Protein AF-A0A0A7GFK7-F1 (afdb_monomer_lite)

pLDDT: mean 79.35, std 16.15, range [42.84, 95.38]

Structure (mmCIF, N/CA/C/O backbone):
data_AF-A0A0A7GFK7-F1
#
_entry.id   AF-A0A0A7GFK7-F1
#
loop_
_atom_site.group_PDB
_atom_site.id
_atom_site.type_symbol
_atom_site.label_atom_id
_atom_site.label_alt_id
_atom_site.label_comp_id
_atom_site.label_asym_id
_atom_site.label_entity_id
_atom_site.label_seq_id
_atom_site.pdbx_PDB_ins_code
_atom_site.Cartn_x
_atom_site.Cartn_y
_atom_site.Cartn_z
_atom_site.occupancy
_atom_site.B_iso_or_equiv
_atom_site.auth_seq_id
_atom_site.auth_comp_id
_atom_site.auth_asym_id
_atom_site.auth_atom_id
_atom_site.pdbx_PDB_model_num
ATOM 1 N N . MET A 1 1 ? 14.035 -2.776 -33.285 1.00 48.59 1 MET A N 1
ATOM 2 C CA . MET A 1 1 ? 14.508 -2.436 -31.922 1.00 48.59 1 MET A CA 1
ATOM 3 C C . MET A 1 1 ? 13.383 -2.145 -30.922 1.00 48.59 1 MET A C 1
ATOM 5 O O . MET A 1 1 ? 13.365 -2.814 -29.903 1.00 48.59 1 MET A O 1
ATOM 9 N N . ARG A 1 2 ? 12.397 -1.267 -31.191 1.00 47.38 2 ARG A N 1
ATOM 10 C CA . ARG A 1 2 ? 11.291 -0.976 -30.236 1.00 47.38 2 ARG A CA 1
ATOM 11 C C . ARG A 1 2 ? 10.467 -2.196 -29.776 1.00 47.38 2 ARG A C 1
ATOM 13 O O . ARG A 1 2 ? 10.126 -2.290 -28.606 1.00 47.38 2 ARG A O 1
ATOM 20 N N . LYS A 1 3 ? 10.198 -3.156 -30.671 1.00 44.91 3 LYS A N 1
ATOM 21 C CA . LYS A 1 3 ? 9.435 -4.378 -30.341 1.00 44.91 3 LYS A CA 1
ATOM 22 C C . LYS A 1 3 ? 10.187 -5.343 -29.411 1.00 44.91 3 LYS A C 1
ATOM 24 O O . LYS A 1 3 ? 9.552 -6.098 -28.690 1.00 44.91 3 LYS A O 1
ATOM 29 N N . LEU A 1 4 ? 11.523 -5.292 -29.407 1.00 50.53 4 LEU A N 1
ATOM 30 C CA . LEU A 1 4 ? 12.356 -6.156 -28.567 1.00 50.53 4 LEU A CA 1
ATOM 31 C C . LEU A 1 4 ? 12.406 -5.637 -27.122 1.00 50.53 4 LEU A C 1
ATOM 33 O O . LEU A 1 4 ? 12.294 -6.418 -26.190 1.00 50.53 4 LEU A O 1
ATOM 37 N N . VAL A 1 5 ? 12.485 -4.311 -26.947 1.00 53.34 5 VAL A N 1
ATOM 38 C CA . VAL A 1 5 ? 12.441 -3.660 -25.625 1.00 53.34 5 VAL A CA 1
ATOM 39 C C . VAL 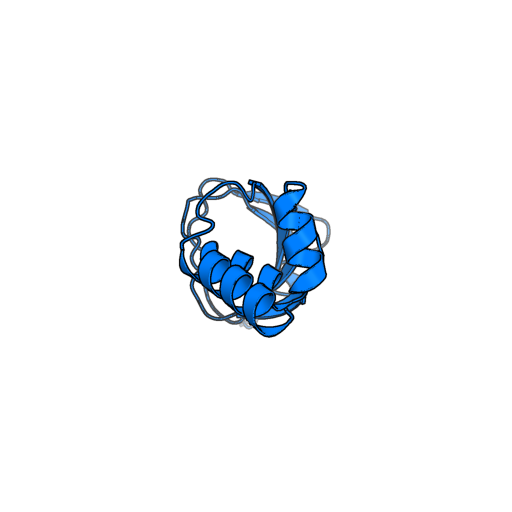A 1 5 ? 11.102 -3.924 -24.937 1.00 53.34 5 VAL A C 1
ATOM 41 O O . VAL A 1 5 ? 11.084 -4.321 -23.780 1.00 53.34 5 VAL A O 1
ATOM 44 N N . ALA A 1 6 ? 9.988 -3.801 -25.666 1.00 54.88 6 ALA A N 1
ATOM 45 C CA . ALA A 1 6 ? 8.668 -4.122 -25.127 1.00 54.88 6 ALA A CA 1
ATOM 46 C C . ALA A 1 6 ? 8.557 -5.598 -24.706 1.00 54.88 6 ALA A C 1
ATOM 48 O O . ALA A 1 6 ? 8.042 -5.886 -23.633 1.00 54.88 6 ALA A O 1
ATOM 49 N N . ALA A 1 7 ? 9.088 -6.529 -25.505 1.00 55.09 7 ALA A N 1
ATOM 50 C CA . ALA A 1 7 ? 9.062 -7.952 -25.179 1.00 55.09 7 ALA A CA 1
ATOM 51 C C . ALA A 1 7 ? 9.915 -8.294 -23.944 1.00 55.09 7 ALA A C 1
ATOM 53 O O . ALA A 1 7 ? 9.469 -9.066 -23.106 1.00 55.09 7 ALA A O 1
ATOM 54 N N . VAL A 1 8 ? 11.098 -7.689 -23.790 1.00 57.94 8 VAL A N 1
ATOM 55 C CA . VAL A 1 8 ? 11.955 -7.882 -22.604 1.00 57.94 8 VAL A CA 1
ATOM 56 C C . VAL A 1 8 ? 11.300 -7.303 -21.349 1.00 57.94 8 VAL A C 1
ATOM 58 O O . VAL A 1 8 ? 11.295 -7.955 -20.312 1.00 57.94 8 VAL A O 1
ATOM 61 N N . VAL A 1 9 ? 10.683 -6.123 -21.449 1.00 56.09 9 VAL A N 1
ATOM 62 C CA . VAL A 1 9 ? 9.943 -5.498 -20.341 1.00 56.09 9 VAL A CA 1
ATOM 63 C C . VAL A 1 9 ? 8.734 -6.345 -19.933 1.00 56.09 9 VAL A C 1
ATOM 65 O O . VAL A 1 9 ? 8.505 -6.551 -18.748 1.00 56.09 9 VAL A O 1
ATOM 68 N N . ILE A 1 10 ? 8.000 -6.901 -20.899 1.00 58.28 10 ILE A N 1
ATOM 69 C CA . ILE A 1 10 ? 6.885 -7.819 -20.643 1.00 58.28 10 ILE A CA 1
ATOM 70 C C . ILE A 1 10 ? 7.397 -9.108 -19.983 1.00 58.28 10 ILE A C 1
ATOM 72 O O . ILE A 1 10 ? 6.875 -9.503 -18.949 1.00 58.28 10 ILE A O 1
ATOM 76 N N . VAL A 1 11 ? 8.454 -9.739 -20.503 1.00 57.53 11 VAL A N 1
ATOM 77 C CA . VAL A 1 11 ? 9.030 -10.951 -19.892 1.00 57.53 11 VAL A CA 1
ATOM 78 C C . VAL A 1 11 ? 9.482 -10.688 -18.452 1.00 57.53 11 VAL A C 1
ATOM 80 O O . VAL A 1 11 ? 9.182 -11.504 -17.591 1.00 57.53 11 VAL A O 1
ATOM 83 N N . LEU A 1 12 ? 10.092 -9.533 -18.164 1.00 54.84 12 LEU A N 1
ATOM 84 C CA . LEU A 1 12 ? 10.474 -9.131 -16.804 1.00 54.84 12 LEU A CA 1
ATOM 85 C C . LEU A 1 12 ? 9.258 -8.895 -15.891 1.00 54.84 12 LEU A C 1
ATOM 87 O O . LEU A 1 12 ? 9.286 -9.281 -14.728 1.00 54.84 12 LEU A O 1
ATOM 91 N N . LEU A 1 13 ? 8.164 -8.324 -16.406 1.00 54.19 13 LEU A N 1
ATOM 92 C CA . LEU A 1 13 ? 6.912 -8.144 -15.654 1.00 54.19 13 LEU A CA 1
ATOM 93 C C . LEU A 1 13 ? 6.233 -9.476 -15.281 1.00 54.19 13 LEU A C 1
ATOM 95 O O . LEU A 1 13 ? 5.570 -9.549 -14.245 1.00 54.19 13 LEU A O 1
ATOM 99 N N . PHE A 1 14 ? 6.391 -10.517 -16.110 1.00 49.34 14 PHE A N 1
ATOM 100 C CA . PHE A 1 14 ? 5.747 -11.827 -15.934 1.00 49.34 14 PHE A CA 1
ATOM 101 C C . PHE A 1 14 ? 6.657 -12.907 -15.327 1.00 49.34 14 PHE A C 1
ATOM 103 O O . PHE A 1 14 ? 6.140 -13.893 -14.806 1.00 49.34 14 PHE A O 1
ATOM 110 N N . SER A 1 15 ? 7.985 -12.741 -15.336 1.00 46.19 15 SER A N 1
ATOM 111 C CA . SER A 1 15 ? 8.936 -13.725 -14.789 1.00 46.19 15 SER A CA 1
ATOM 112 C C . SER A 1 15 ? 9.088 -13.670 -13.269 1.00 46.19 15 SER A C 1
ATOM 114 O O . SER A 1 15 ? 9.940 -14.360 -12.720 1.00 46.19 15 SER A O 1
ATOM 116 N N . GLY A 1 16 ? 8.291 -12.843 -12.590 1.00 43.84 16 GLY A N 1
ATOM 117 C CA . GLY A 1 16 ? 8.454 -12.596 -11.169 1.00 43.84 16 GLY A CA 1
ATOM 118 C C . GLY A 1 16 ? 9.708 -11.772 -10.911 1.00 43.84 16 GLY A C 1
ATOM 119 O O . GLY A 1 16 ? 10.742 -12.308 -10.524 1.00 43.84 16 GLY A O 1
ATOM 120 N N . ILE A 1 17 ? 9.584 -10.444 -10.990 1.00 48.31 17 ILE A N 1
ATOM 121 C CA . ILE A 1 17 ? 10.342 -9.562 -10.087 1.00 48.31 17 ILE A CA 1
ATOM 122 C C . ILE A 1 17 ? 9.798 -9.842 -8.674 1.00 48.31 17 ILE A C 1
ATOM 124 O O . ILE A 1 17 ? 9.031 -9.084 -8.094 1.00 48.31 17 ILE A O 1
ATOM 128 N N . ALA A 1 18 ? 10.080 -11.049 -8.198 1.00 42.88 18 ALA A N 1
ATOM 129 C CA . ALA A 1 18 ? 10.015 -11.476 -6.829 1.00 42.88 18 ALA A CA 1
ATOM 130 C C . ALA A 1 18 ? 11.416 -11.183 -6.306 1.00 42.88 18 ALA A C 1
ATOM 132 O O . ALA A 1 18 ? 12.356 -11.928 -6.577 1.00 42.88 18 ALA A O 1
ATOM 133 N N . GLY A 1 19 ? 11.571 -10.041 -5.647 1.00 45.19 19 GLY A N 1
ATOM 134 C CA . GLY A 1 19 ? 12.817 -9.709 -4.977 1.00 45.19 19 GLY A CA 1
ATOM 135 C C . GLY A 1 19 ? 13.068 -8.214 -4.896 1.00 45.19 19 GLY A C 1
ATOM 136 O O . GLY A 1 19 ? 13.529 -7.630 -5.866 1.00 45.19 19 GLY A O 1
ATOM 137 N N . ALA A 1 20 ? 12.866 -7.677 -3.690 1.00 52.47 20 ALA A N 1
ATOM 138 C CA . ALA A 1 20 ? 13.534 -6.494 -3.139 1.00 52.47 20 ALA A CA 1
ATOM 139 C C . ALA A 1 20 ? 12.895 -5.099 -3.290 1.00 52.47 20 ALA A C 1
ATOM 141 O O . ALA A 1 20 ? 13.613 -4.116 -3.130 1.00 52.47 20 ALA A O 1
ATOM 142 N N . TRP A 1 21 ? 11.573 -4.966 -3.452 1.00 64.88 21 TRP A N 1
ATOM 143 C CA . TRP A 1 21 ? 10.933 -3.712 -3.017 1.00 64.88 21 TRP A CA 1
ATOM 144 C C . TRP A 1 21 ? 10.810 -3.754 -1.501 1.00 64.88 21 TRP A C 1
ATOM 146 O O . TRP A 1 21 ? 9.990 -4.498 -0.960 1.00 64.88 21 TRP A O 1
ATOM 156 N N . ASP A 1 22 ? 11.662 -2.999 -0.821 1.00 71.56 22 ASP A N 1
ATOM 157 C CA . ASP A 1 22 ? 11.631 -2.923 0.632 1.00 71.56 22 ASP A CA 1
ATOM 158 C C . ASP A 1 22 ? 10.498 -1.980 1.048 1.00 71.56 22 ASP A C 1
ATOM 160 O O . ASP A 1 22 ? 10.563 -0.767 0.815 1.00 71.56 22 ASP A O 1
ATOM 164 N N . ILE A 1 23 ? 9.414 -2.541 1.592 1.00 78.69 23 ILE A N 1
ATOM 165 C CA . ILE A 1 23 ? 8.294 -1.754 2.113 1.00 78.69 23 ILE A CA 1
ATOM 166 C C . ILE A 1 23 ? 8.756 -1.088 3.411 1.00 78.69 23 ILE A C 1
ATOM 168 O O . ILE A 1 23 ? 8.627 -1.641 4.500 1.00 78.69 23 ILE A O 1
ATOM 172 N N . GLN A 1 24 ? 9.260 0.137 3.292 1.00 82.00 24 GLN A N 1
ATOM 173 C CA . GLN A 1 24 ? 9.803 0.893 4.420 1.00 82.00 24 GLN A CA 1
ATOM 174 C C . GLN A 1 24 ? 8.723 1.305 5.422 1.00 82.00 24 GLN A C 1
ATOM 176 O O . GLN A 1 24 ? 8.920 1.288 6.639 1.00 82.00 24 GLN A O 1
ATOM 181 N N . ARG A 1 25 ? 7.578 1.777 4.912 1.00 86.62 25 ARG A N 1
ATOM 182 C CA . ARG A 1 25 ? 6.544 2.373 5.763 1.00 86.62 25 ARG A CA 1
ATOM 183 C C . ARG A 1 25 ? 5.165 2.312 5.134 1.00 86.62 25 ARG A C 1
ATOM 185 O O . ARG A 1 25 ? 4.942 2.837 4.042 1.00 86.62 25 ARG A O 1
ATOM 192 N N . LEU A 1 26 ? 4.222 1.820 5.928 1.00 93.44 26 LEU A N 1
ATOM 193 C CA . LEU A 1 26 ? 2.790 1.896 5.673 1.00 93.44 26 LEU A CA 1
ATOM 194 C C . LEU A 1 26 ? 2.170 2.936 6.595 1.00 93.44 26 LEU A C 1
ATOM 196 O O . LEU A 1 26 ? 2.322 2.860 7.815 1.00 93.44 26 LEU A O 1
ATOM 200 N N . GLU A 1 27 ? 1.479 3.908 6.014 1.00 95.38 27 GLU A N 1
ATOM 201 C CA . GLU A 1 27 ? 0.752 4.931 6.759 1.00 95.38 27 GLU A CA 1
ATOM 202 C C . GLU A 1 27 ? -0.706 4.944 6.313 1.00 95.38 27 GLU A C 1
ATOM 204 O O . GLU A 1 27 ? -1.009 5.263 5.165 1.00 95.38 27 GLU A O 1
ATOM 209 N N . TYR A 1 28 ? -1.607 4.566 7.212 1.00 95.19 28 TYR A N 1
ATOM 210 C CA . TYR A 1 28 ? -3.041 4.573 6.976 1.00 95.19 28 TYR A CA 1
ATOM 211 C C . TYR A 1 28 ? -3.671 5.779 7.665 1.00 95.19 28 TYR A C 1
ATOM 213 O O . TYR A 1 28 ? -3.578 5.926 8.882 1.00 95.19 28 TYR A O 1
ATOM 221 N N . ASN A 1 29 ? -4.323 6.634 6.886 1.00 93.62 29 ASN A N 1
ATOM 222 C CA . ASN A 1 29 ? -5.118 7.743 7.389 1.00 93.62 29 ASN A CA 1
ATOM 223 C C . ASN A 1 29 ? -6.573 7.288 7.526 1.00 93.62 29 ASN A C 1
ATOM 225 O O . ASN A 1 29 ? -7.246 7.040 6.523 1.00 93.62 29 ASN A O 1
ATOM 229 N N . ALA A 1 30 ? -7.043 7.184 8.767 1.00 90.19 30 ALA A N 1
ATOM 230 C CA . ALA A 1 30 ? -8.378 6.700 9.088 1.00 90.19 30 ALA A CA 1
ATOM 231 C C . ALA A 1 30 ? -9.481 7.669 8.634 1.00 90.19 30 ALA A C 1
ATOM 233 O O . ALA A 1 30 ? -10.515 7.226 8.143 1.00 90.19 30 ALA A O 1
ATOM 234 N N . SER A 1 31 ? -9.232 8.982 8.696 1.00 88.94 31 SER A N 1
ATOM 235 C CA . SER A 1 31 ? -10.208 10.010 8.308 1.00 88.94 31 SER A CA 1
ATOM 236 C C . SER A 1 31 ? -10.504 10.007 6.806 1.00 88.94 31 SER A C 1
ATOM 238 O O . SER A 1 31 ? -11.609 10.339 6.391 1.00 88.94 31 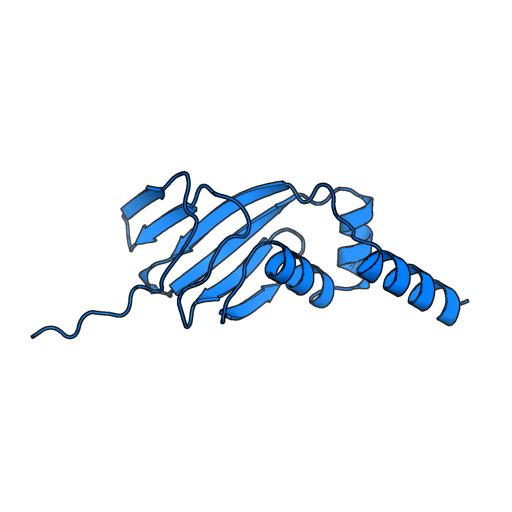SER A O 1
ATOM 240 N N . THR A 1 32 ? -9.524 9.637 5.979 1.00 91.19 32 THR A N 1
ATOM 241 C CA . THR A 1 32 ? -9.675 9.567 4.515 1.00 91.19 32 THR A CA 1
ATOM 242 C C . THR A 1 32 ? -9.762 8.139 3.985 1.00 91.19 32 THR A C 1
ATOM 244 O O . THR A 1 32 ? -9.944 7.946 2.784 1.00 91.19 32 THR A O 1
ATOM 247 N N . SER A 1 33 ? -9.619 7.131 4.852 1.00 93.12 33 SER A N 1
ATOM 248 C CA . SER A 1 33 ? -9.493 5.719 4.471 1.00 93.12 33 SER A CA 1
ATOM 249 C C . SER A 1 33 ? -8.415 5.475 3.403 1.00 93.12 33 SER A C 1
ATOM 251 O O . SER A 1 33 ? -8.568 4.631 2.519 1.00 93.12 33 SER A O 1
ATOM 253 N N . THR A 1 34 ? -7.308 6.221 3.461 1.00 95.00 34 THR A N 1
ATOM 254 C CA . THR A 1 34 ? -6.206 6.092 2.495 1.00 95.00 34 THR A CA 1
ATOM 255 C C . THR A 1 34 ? -4.994 5.429 3.120 1.00 95.00 34 THR A C 1
ATOM 257 O O . THR A 1 34 ? -4.528 5.861 4.171 1.00 95.00 34 THR A O 1
ATOM 260 N N . LEU A 1 35 ? -4.432 4.441 2.432 1.00 94.62 35 LEU A N 1
ATOM 261 C CA . LEU A 1 35 ? -3.173 3.800 2.778 1.00 94.62 35 LEU A CA 1
ATOM 262 C C . LEU A 1 35 ? -2.072 4.294 1.838 1.00 94.62 35 LEU A C 1
ATOM 264 O O . LEU A 1 35 ? -2.156 4.129 0.620 1.00 94.62 35 LEU A O 1
ATOM 268 N N . LYS A 1 36 ? -1.020 4.870 2.412 1.00 94.88 36 LYS A N 1
ATOM 269 C CA . LYS A 1 36 ? 0.218 5.202 1.715 1.00 94.88 36 LYS A CA 1
ATOM 270 C C . LYS A 1 36 ? 1.255 4.113 1.962 1.00 94.88 36 LYS A C 1
ATOM 272 O O . LYS A 1 36 ? 1.631 3.846 3.102 1.00 94.88 36 LYS A O 1
ATOM 277 N N . ILE A 1 37 ? 1.740 3.529 0.878 1.00 92.19 37 ILE A N 1
ATOM 278 C CA . ILE A 1 37 ? 2.774 2.502 0.835 1.00 92.19 37 ILE A CA 1
ATOM 279 C C . ILE A 1 37 ? 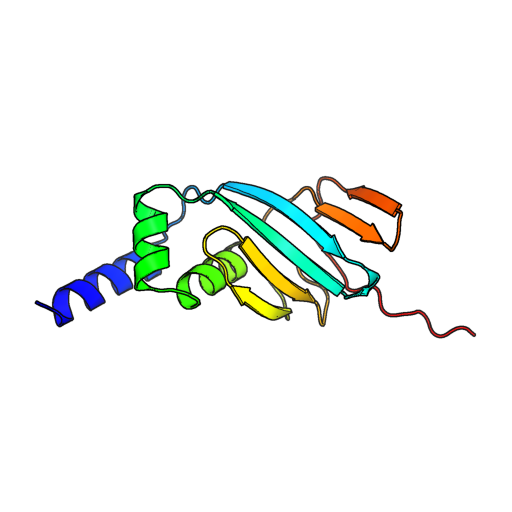4.045 3.186 0.344 1.00 92.19 37 ILE A C 1
ATOM 281 O O . ILE A 1 37 ? 4.087 3.659 -0.791 1.00 92.19 37 ILE A O 1
ATOM 285 N N . ASN A 1 38 ? 5.058 3.284 1.199 1.00 90.94 38 ASN A N 1
ATOM 286 C CA . ASN A 1 38 ? 6.374 3.798 0.826 1.00 90.94 38 ASN A CA 1
ATOM 287 C C . ASN A 1 38 ? 7.314 2.617 0.628 1.00 90.94 38 ASN A C 1
ATOM 289 O O . ASN A 1 38 ? 7.342 1.709 1.463 1.00 90.94 38 ASN A O 1
ATOM 293 N N . TYR A 1 39 ? 8.071 2.658 -0.457 1.00 87.00 39 TYR A N 1
ATOM 294 C CA . TYR A 1 39 ? 8.998 1.605 -0.829 1.00 87.00 39 TYR A CA 1
ATOM 295 C C . TYR A 1 39 ? 10.261 2.203 -1.433 1.00 87.00 39 TYR A C 1
ATOM 297 O O . TYR A 1 39 ? 10.216 3.259 -2.071 1.00 87.00 39 TYR A O 1
ATOM 305 N N . ASP A 1 40 ? 11.371 1.498 -1.257 1.00 84.81 40 ASP A N 1
ATOM 306 C CA . ASP A 1 40 ? 12.618 1.820 -1.938 1.00 84.81 40 ASP A CA 1
ATOM 307 C C . ASP A 1 40 ? 12.777 0.980 -3.197 1.00 84.81 40 ASP A C 1
ATOM 309 O O . ASP A 1 40 ? 12.408 -0.194 -3.242 1.00 84.81 40 ASP A O 1
ATOM 313 N N . LEU A 1 41 ? 13.333 1.617 -4.226 1.00 82.00 41 LEU A N 1
ATOM 314 C CA . LEU A 1 41 ? 13.655 0.985 -5.495 1.00 82.00 41 LEU A CA 1
ATOM 315 C C . LEU A 1 41 ? 15.167 0.950 -5.661 1.00 82.00 41 LEU A C 1
ATOM 317 O O . LEU A 1 41 ? 15.849 1.968 -5.502 1.00 82.00 41 LEU A O 1
ATOM 321 N N . ASN A 1 42 ? 15.696 -0.200 -6.059 1.00 81.19 42 ASN A N 1
ATOM 322 C CA . ASN A 1 42 ? 17.069 -0.263 -6.538 1.00 81.19 42 ASN A CA 1
ATOM 323 C C . ASN A 1 42 ? 17.200 0.459 -7.905 1.00 81.19 42 ASN A C 1
ATOM 325 O O . ASN A 1 42 ? 16.197 0.741 -8.569 1.00 81.19 42 ASN A O 1
ATOM 329 N N . PRO A 1 43 ? 18.422 0.770 -8.381 1.00 80.00 43 PRO A N 1
ATOM 330 C CA . PRO A 1 43 ? 18.606 1.520 -9.628 1.00 80.00 43 PRO A CA 1
ATOM 331 C C . PRO A 1 43 ? 17.943 0.893 -10.867 1.00 80.00 43 PRO A C 1
ATOM 333 O O . PRO A 1 43 ? 17.501 1.616 -11.761 1.00 80.00 43 PRO A O 1
ATO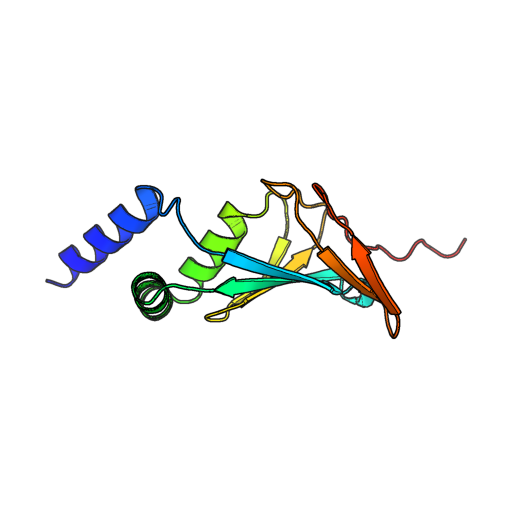M 336 N N . PHE A 1 44 ? 17.851 -0.439 -10.929 1.00 80.50 44 PHE A N 1
ATOM 337 C CA . PHE A 1 44 ? 17.203 -1.140 -12.039 1.00 80.50 44 PHE A CA 1
ATOM 338 C C . PHE A 1 44 ? 15.679 -0.980 -11.989 1.00 80.50 44 PHE A C 1
ATOM 340 O O . PHE A 1 44 ? 15.048 -0.669 -12.998 1.00 80.50 44 PHE A O 1
ATOM 347 N N . GLU A 1 45 ? 15.086 -1.114 -10.807 1.00 77.62 45 GLU A N 1
ATOM 348 C CA . GLU A 1 45 ? 13.660 -0.880 -10.578 1.00 77.62 45 GLU A CA 1
ATOM 349 C C . GLU A 1 45 ? 13.271 0.579 -10.802 1.00 77.62 45 GLU A C 1
ATOM 351 O O . GLU A 1 45 ? 12.236 0.844 -11.404 1.00 77.62 45 GLU A O 1
ATOM 356 N N . GLY A 1 46 ? 14.120 1.529 -10.403 1.00 78.19 46 GLY A N 1
ATOM 357 C CA . GLY A 1 46 ? 13.922 2.949 -10.693 1.00 78.19 46 GLY A CA 1
ATOM 358 C C . GLY A 1 46 ? 13.875 3.232 -12.198 1.00 78.19 46 GLY A C 1
ATOM 359 O O . GLY A 1 46 ? 13.031 4.001 -12.663 1.00 78.19 46 GLY A O 1
ATOM 360 N N . PHE A 1 47 ? 14.719 2.559 -12.986 1.00 80.62 47 PHE A N 1
ATOM 361 C CA . PHE A 1 47 ? 14.672 2.638 -14.448 1.00 80.62 47 PHE A CA 1
ATOM 362 C C . PHE A 1 47 ? 13.387 2.026 -15.025 1.00 80.62 47 PHE A C 1
ATOM 364 O O . PHE A 1 47 ? 12.776 2.606 -15.925 1.00 80.62 47 PHE A O 1
ATOM 371 N N . LEU A 1 48 ? 12.933 0.889 -14.488 1.00 77.12 48 LEU A N 1
ATOM 372 C CA . LEU A 1 48 ? 11.656 0.289 -14.883 1.00 77.12 48 LEU A CA 1
ATOM 373 C C . LEU A 1 48 ? 10.470 1.192 -14.531 1.00 77.12 48 LEU A C 1
ATOM 375 O O . LEU A 1 48 ? 9.618 1.411 -15.389 1.00 77.12 48 LEU A O 1
ATOM 379 N N . ALA A 1 49 ? 10.441 1.768 -13.329 1.00 77.81 49 ALA A N 1
ATOM 380 C CA . ALA A 1 49 ? 9.425 2.725 -12.900 1.00 77.81 49 ALA A CA 1
ATOM 381 C C . ALA A 1 49 ? 9.387 3.958 -13.815 1.00 77.81 49 ALA A C 1
ATOM 383 O O . ALA A 1 49 ? 8.310 4.431 -14.167 1.00 77.81 49 ALA A O 1
ATOM 384 N N . PHE A 1 50 ? 10.547 4.442 -14.270 1.00 80.56 50 PHE A N 1
ATOM 385 C CA . PHE A 1 50 ? 10.634 5.542 -15.233 1.00 80.56 50 PHE A CA 1
ATOM 386 C C . PHE A 1 50 ? 10.022 5.200 -16.597 1.00 80.56 50 PHE A C 1
ATOM 388 O O . PHE A 1 50 ? 9.353 6.040 -17.194 1.00 80.56 50 PHE A O 1
ATOM 395 N N . ILE A 1 51 ? 10.217 3.974 -17.089 1.00 80.88 51 ILE A N 1
ATOM 396 C CA . ILE A 1 51 ? 9.665 3.542 -18.382 1.00 80.88 51 ILE A CA 1
ATOM 397 C C . ILE A 1 51 ? 8.169 3.217 -18.283 1.00 80.88 51 ILE A C 1
ATOM 399 O O . ILE A 1 51 ? 7.406 3.541 -19.191 1.00 80.88 51 ILE A O 1
ATOM 403 N N . LEU A 1 52 ? 7.766 2.528 -17.216 1.00 76.38 52 LEU A N 1
ATOM 404 C CA . LEU A 1 52 ? 6.435 1.937 -17.060 1.00 76.38 52 LEU A CA 1
ATOM 405 C C . LEU A 1 52 ? 5.436 2.854 -16.348 1.00 76.38 52 LEU A C 1
ATOM 407 O O . LEU A 1 52 ? 4.227 2.678 -16.499 1.00 76.38 52 LEU A O 1
ATOM 411 N N . GLY A 1 53 ? 5.920 3.820 -15.568 1.00 76.88 53 GLY A N 1
ATOM 412 C CA . GLY A 1 53 ? 5.091 4.753 -14.816 1.00 76.88 53 GLY A CA 1
ATOM 413 C C . GLY A 1 53 ? 4.100 4.044 -13.891 1.00 76.88 53 GLY A C 1
ATOM 414 O O . GLY A 1 53 ? 4.460 3.146 -13.130 1.00 76.88 53 GLY A O 1
ATOM 415 N N . GLY A 1 54 ? 2.828 4.442 -13.972 1.00 74.12 54 GLY A N 1
ATOM 416 C CA . GLY A 1 54 ? 1.770 3.974 -13.071 1.00 74.12 54 GLY A CA 1
ATOM 417 C C . GLY A 1 54 ? 1.516 2.461 -13.086 1.00 74.12 54 GLY A C 1
ATOM 418 O O . GLY A 1 54 ? 1.108 1.919 -12.060 1.00 74.12 54 GLY A O 1
ATOM 419 N N . GLU A 1 55 ? 1.803 1.759 -14.188 1.00 79.50 55 GLU A N 1
ATOM 420 C CA . GLU A 1 55 ? 1.662 0.293 -14.258 1.00 79.50 55 GLU A CA 1
ATOM 421 C C . GLU A 1 55 ? 2.641 -0.424 -13.315 1.00 79.50 55 GLU A C 1
ATOM 423 O O . GLU A 1 55 ? 2.304 -1.448 -12.722 1.00 79.50 55 GLU A O 1
ATOM 428 N N . PHE A 1 56 ? 3.834 0.144 -13.105 1.00 78.62 56 PHE A N 1
ATOM 429 C CA . PHE A 1 56 ? 4.815 -0.402 -12.166 1.00 78.62 56 PHE A CA 1
ATOM 430 C C . PHE A 1 56 ? 4.319 -0.283 -10.720 1.00 78.62 56 PHE A C 1
ATOM 432 O O . PHE A 1 56 ? 4.231 -1.275 -10.000 1.00 78.62 56 PHE A O 1
ATOM 439 N N . SER A 1 57 ? 3.892 0.917 -10.327 1.00 78.50 57 SER A N 1
ATOM 440 C CA . SER A 1 57 ? 3.297 1.209 -9.018 1.00 78.50 57 SER A CA 1
ATOM 441 C C . SER A 1 57 ? 2.054 0.363 -8.713 1.00 78.50 57 SER A C 1
ATOM 443 O O . SER A 1 57 ? 1.872 -0.128 -7.595 1.00 78.50 57 SER A O 1
ATOM 445 N N . LYS A 1 58 ? 1.200 0.152 -9.719 1.00 82.50 58 LYS A N 1
ATOM 446 C CA . LYS A 1 58 ? 0.044 -0.740 -9.612 1.00 82.50 58 LYS A CA 1
ATOM 447 C C . LYS A 1 58 ? 0.490 -2.168 -9.312 1.00 82.50 58 LYS A C 1
ATOM 449 O O . LYS A 1 58 ? -0.037 -2.788 -8.390 1.00 82.50 58 LYS A O 1
ATOM 454 N N . LYS A 1 59 ? 1.510 -2.662 -10.020 1.00 82.25 59 LYS A N 1
ATOM 455 C CA . LYS A 1 59 ? 2.028 -4.013 -9.806 1.00 82.25 59 LYS A CA 1
ATOM 456 C C . LYS A 1 59 ? 2.620 -4.208 -8.413 1.00 82.25 59 LYS A C 1
ATOM 458 O O . LYS A 1 59 ? 2.402 -5.262 -7.820 1.00 82.25 59 LYS A O 1
ATOM 463 N N . ILE A 1 60 ? 3.299 -3.193 -7.872 1.00 81.69 60 ILE A N 1
ATOM 464 C CA . ILE A 1 60 ? 3.775 -3.196 -6.480 1.00 81.69 60 ILE A CA 1
ATOM 465 C C . ILE A 1 60 ? 2.613 -3.434 -5.521 1.00 81.69 60 ILE A C 1
ATOM 467 O O . ILE A 1 60 ? 2.665 -4.327 -4.676 1.00 81.69 60 ILE A O 1
ATOM 471 N N . THR A 1 61 ? 1.531 -2.682 -5.704 1.00 85.75 61 THR A N 1
ATOM 472 C CA . THR A 1 61 ? 0.361 -2.774 -4.828 1.00 85.75 61 THR A CA 1
ATOM 473 C C . THR A 1 61 ? -0.334 -4.129 -4.948 1.00 85.75 61 THR A C 1
ATOM 475 O O . THR A 1 61 ? -0.618 -4.745 -3.930 1.00 85.75 61 THR A O 1
ATOM 478 N N . GLU A 1 62 ? -0.541 -4.651 -6.161 1.00 85.56 62 GLU A N 1
ATOM 479 C CA . GLU A 1 62 ? -1.119 -5.991 -6.392 1.00 85.56 62 GLU A CA 1
ATOM 480 C C . GLU A 1 62 ? -0.254 -7.132 -5.835 1.00 85.56 62 GLU A C 1
ATOM 482 O O . GLU A 1 62 ? -0.749 -8.206 -5.473 1.00 85.56 62 GLU A O 1
ATOM 487 N N . ASN A 1 63 ? 1.062 -6.934 -5.788 1.00 84.25 63 ASN A N 1
ATOM 488 C CA . ASN A 1 63 ? 1.980 -7.899 -5.205 1.00 84.25 63 ASN A CA 1
ATOM 489 C C . ASN A 1 63 ? 1.963 -7.867 -3.678 1.00 84.25 63 ASN A C 1
ATOM 491 O O . ASN A 1 63 ? 2.212 -8.908 -3.082 1.00 84.25 63 ASN A O 1
ATOM 495 N N . PHE A 1 64 ? 1.614 -6.737 -3.068 1.00 85.38 64 PHE A N 1
ATOM 496 C CA . PHE A 1 64 ? 1.652 -6.546 -1.621 1.00 85.38 64 PHE A CA 1
ATOM 497 C C . PHE A 1 64 ? 0.280 -6.711 -0.938 1.00 85.38 64 PHE A C 1
ATOM 499 O O . PHE A 1 64 ? 0.189 -7.249 0.167 1.00 85.38 64 PHE A O 1
ATOM 506 N N . ILE A 1 65 ? -0.796 -6.297 -1.612 1.00 89.75 65 ILE A N 1
ATOM 507 C CA . ILE A 1 65 ? -2.157 -6.205 -1.074 1.00 89.75 65 ILE A CA 1
ATOM 508 C C . ILE A 1 65 ? -3.138 -6.980 -1.953 1.00 89.75 65 ILE A C 1
ATOM 510 O O . ILE A 1 65 ? -3.120 -6.894 -3.181 1.00 89.75 65 ILE A O 1
ATOM 514 N N . LEU A 1 66 ? -4.033 -7.710 -1.297 1.00 90.88 66 LEU A N 1
ATOM 515 C CA . LEU A 1 66 ? -5.194 -8.374 -1.873 1.00 90.88 66 LEU A CA 1
ATOM 516 C C . LEU A 1 66 ? -6.469 -7.664 -1.408 1.00 90.88 66 LEU A C 1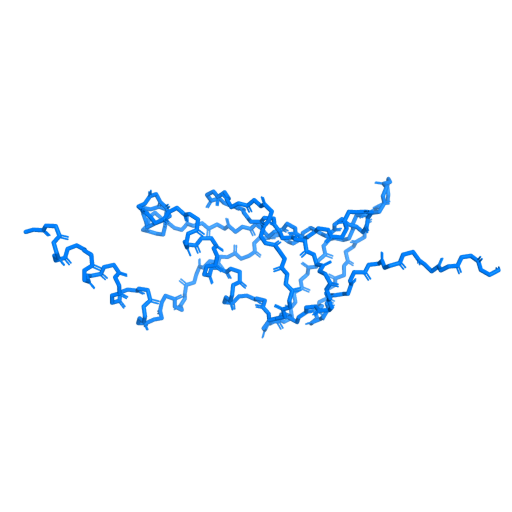
ATOM 518 O O . LEU A 1 66 ? -6.600 -7.335 -0.233 1.00 90.88 66 LEU A O 1
ATOM 522 N N . GLY A 1 67 ? -7.428 -7.466 -2.307 1.00 88.94 67 GLY A N 1
ATOM 523 C CA . GLY A 1 67 ? -8.718 -6.852 -1.986 1.00 88.94 67 GLY A CA 1
ATOM 524 C C . GLY A 1 67 ? -9.067 -5.694 -2.912 1.00 88.94 67 GLY A C 1
ATOM 525 O O . GLY A 1 67 ? -8.350 -5.409 -3.872 1.00 88.94 67 GLY A O 1
ATOM 526 N N . ASN A 1 68 ? -10.196 -5.048 -2.630 1.00 89.00 68 ASN A N 1
ATOM 527 C CA . ASN A 1 68 ? -10.737 -3.984 -3.464 1.00 89.00 68 ASN A CA 1
ATOM 528 C C . ASN A 1 68 ? -10.282 -2.605 -2.960 1.00 89.00 68 ASN A C 1
ATOM 530 O O . ASN A 1 68 ? -10.606 -2.187 -1.846 1.00 89.00 68 ASN A O 1
ATOM 534 N N . TYR A 1 69 ? -9.529 -1.891 -3.792 1.00 91.31 69 TYR A N 1
ATOM 535 C CA . TYR A 1 69 ? -9.006 -0.562 -3.496 1.00 91.31 69 TYR A CA 1
ATOM 536 C C . TYR A 1 69 ? -8.988 0.302 -4.756 1.00 91.31 69 TYR A C 1
ATOM 538 O O . TYR A 1 69 ? -8.892 -0.197 -5.879 1.00 91.31 69 TYR A O 1
ATOM 546 N N . THR A 1 70 ? -9.025 1.618 -4.567 1.00 92.62 70 THR A N 1
ATOM 547 C CA . THR A 1 70 ? -8.842 2.588 -5.651 1.00 92.62 70 THR A CA 1
ATOM 548 C C . THR A 1 70 ? -7.426 3.146 -5.595 1.00 92.62 70 THR A C 1
ATOM 550 O O . THR A 1 70 ? -6.980 3.613 -4.549 1.00 92.62 70 THR A O 1
ATOM 553 N N . LEU A 1 71 ? -6.707 3.138 -6.718 1.00 90.88 71 LEU A N 1
ATOM 554 C CA . LEU A 1 71 ? -5.417 3.821 -6.827 1.00 90.88 71 LEU A CA 1
ATOM 555 C C . LEU A 1 71 ? -5.652 5.340 -6.869 1.00 90.88 71 LEU A C 1
ATOM 557 O O . LEU A 1 71 ? -6.270 5.838 -7.806 1.00 90.88 71 LEU A O 1
ATOM 561 N N . VAL A 1 72 ? -5.162 6.074 -5.868 1.00 91.94 72 VAL A N 1
ATOM 562 C CA . VAL A 1 72 ? -5.310 7.540 -5.784 1.00 91.94 72 VAL A CA 1
ATOM 563 C C . VAL A 1 72 ? -4.099 8.237 -6.392 1.00 91.94 72 VAL A C 1
ATOM 565 O O . VAL A 1 72 ? -4.231 9.204 -7.138 1.00 91.94 72 VAL A O 1
ATOM 568 N N . HIS A 1 73 ? -2.902 7.748 -6.068 1.00 89.19 73 HIS A N 1
ATOM 569 C CA . HIS A 1 73 ? -1.652 8.314 -6.552 1.00 89.19 73 HIS A CA 1
ATOM 570 C C . HIS A 1 73 ? -0.595 7.227 -6.733 1.00 89.19 73 HIS A C 1
ATOM 572 O O . HIS A 1 73 ? -0.409 6.384 -5.857 1.00 89.19 73 HIS A O 1
ATOM 578 N N . ALA A 1 74 ? 0.129 7.292 -7.847 1.00 85.56 74 ALA A N 1
ATOM 579 C CA . ALA A 1 74 ? 1.269 6.439 -8.148 1.00 85.56 74 ALA A CA 1
ATOM 580 C C . ALA A 1 74 ? 2.505 7.315 -8.372 1.00 85.56 74 ALA A C 1
ATOM 582 O O . ALA A 1 74 ? 2.620 7.987 -9.397 1.00 85.56 74 ALA A O 1
ATOM 583 N N . GLY A 1 75 ? 3.398 7.326 -7.387 1.00 81.62 75 GLY A N 1
ATOM 584 C CA . GLY A 1 75 ? 4.684 8.004 -7.444 1.00 81.62 75 GLY A CA 1
ATOM 585 C C . GLY A 1 75 ? 5.842 7.021 -7.614 1.00 81.62 75 GLY A C 1
ATOM 586 O O . GLY A 1 75 ? 5.678 5.803 -7.559 1.00 81.62 75 GLY A O 1
ATOM 587 N N . PHE A 1 76 ? 7.045 7.568 -7.778 1.00 78.06 76 PHE A N 1
ATOM 588 C CA . PHE A 1 76 ? 8.260 6.767 -7.955 1.00 78.06 76 PHE A CA 1
ATOM 589 C C . PHE A 1 76 ? 8.626 5.934 -6.723 1.00 78.06 76 PHE A C 1
ATOM 591 O O . PHE A 1 76 ? 9.065 4.805 -6.875 1.00 78.06 76 PHE A O 1
ATOM 598 N N . THR A 1 77 ? 8.424 6.469 -5.519 1.00 83.81 77 THR A N 1
ATOM 599 C CA . THR A 1 77 ? 8.809 5.831 -4.242 1.00 83.81 77 THR A CA 1
ATOM 600 C C . THR A 1 77 ? 7.625 5.610 -3.303 1.00 83.81 77 THR A C 1
ATOM 602 O O . THR A 1 77 ? 7.781 5.218 -2.147 1.00 83.81 77 THR A O 1
ATOM 605 N N . SER A 1 78 ? 6.411 5.917 -3.763 1.00 89.44 78 SER A N 1
ATOM 606 C CA . SER A 1 78 ? 5.220 5.677 -2.962 1.00 89.44 78 SER A CA 1
ATOM 607 C C . SER A 1 78 ? 3.976 5.511 -3.810 1.00 89.44 78 SER A C 1
ATOM 609 O O . SER A 1 78 ? 3.836 6.123 -4.870 1.00 89.44 78 SER A O 1
ATOM 611 N N . VAL A 1 79 ? 3.045 4.725 -3.286 1.00 91.81 79 VAL A N 1
ATOM 612 C CA . VAL A 1 79 ? 1.691 4.593 -3.809 1.00 91.81 79 VAL A CA 1
ATOM 613 C C . VAL A 1 79 ? 0.705 4.948 -2.716 1.00 91.81 79 VAL A C 1
ATOM 615 O O . VAL A 1 79 ? 0.850 4.514 -1.576 1.00 91.81 79 VAL A O 1
ATOM 618 N N . THR A 1 80 ? -0.314 5.719 -3.074 1.00 93.94 80 THR A N 1
ATOM 619 C CA . THR A 1 80 ? -1.467 5.969 -2.214 1.00 93.94 80 THR A CA 1
ATOM 620 C C . THR A 1 80 ? -2.678 5.274 -2.809 1.00 93.94 80 THR A C 1
ATOM 622 O O . THR A 1 80 ? -3.055 5.538 -3.956 1.00 93.94 80 THR A O 1
ATOM 625 N N . ILE A 1 81 ? -3.308 4.422 -2.009 1.00 94.38 81 ILE A N 1
ATOM 626 C CA . ILE A 1 81 ? -4.582 3.783 -2.329 1.00 94.38 81 ILE A CA 1
ATOM 627 C C . ILE A 1 81 ? -5.662 4.232 -1.353 1.00 94.38 81 ILE A C 1
ATOM 629 O O . ILE A 1 81 ? -5.376 4.561 -0.204 1.00 94.38 81 ILE A O 1
ATOM 633 N N . GLN A 1 82 ? -6.906 4.222 -1.808 1.00 94.94 82 GLN A N 1
ATOM 634 C CA . GLN A 1 82 ? -8.088 4.377 -0.976 1.00 94.94 82 GLN A CA 1
ATOM 635 C C . GLN A 1 82 ? -8.724 3.007 -0.765 1.00 94.94 82 GLN A C 1
ATOM 637 O O . GLN A 1 82 ? -8.961 2.270 -1.726 1.00 94.94 82 GLN A O 1
ATOM 642 N N . LEU A 1 83 ? -8.974 2.665 0.495 1.00 92.75 83 LEU A N 1
ATOM 643 C CA . LEU A 1 83 ? -9.612 1.414 0.875 1.00 92.75 83 LEU A CA 1
ATOM 644 C C . LEU A 1 83 ? -11.127 1.598 0.807 1.00 92.75 83 LEU A C 1
ATOM 646 O O . LEU A 1 83 ? -11.690 2.383 1.567 1.00 92.75 83 LEU A O 1
ATOM 650 N N . ASN A 1 84 ? -11.777 0.874 -0.103 1.00 88.00 84 ASN A N 1
ATOM 651 C CA . ASN A 1 84 ? -13.241 0.842 -0.189 1.00 88.00 84 ASN A CA 1
ATOM 652 C C . ASN A 1 84 ? -13.817 -0.311 0.641 1.00 88.00 84 ASN A C 1
ATOM 654 O O . ASN A 1 84 ? -14.947 -0.244 1.110 1.00 88.00 84 ASN A O 1
ATOM 658 N N . GLU A 1 85 ? -13.030 -1.369 0.823 1.00 89.81 85 GLU A N 1
ATOM 659 C CA . GLU A 1 85 ? -13.367 -2.583 1.562 1.00 89.81 85 GLU A CA 1
ATOM 660 C C . GLU A 1 85 ? -12.155 -3.030 2.389 1.00 89.81 85 GLU A C 1
ATOM 662 O O . GLU A 1 85 ? -11.098 -2.393 2.368 1.00 89.81 85 GLU A O 1
ATOM 667 N N . THR A 1 86 ? -12.301 -4.123 3.141 1.00 92.31 86 THR A N 1
ATOM 668 C CA . THR A 1 86 ? -11.163 -4.758 3.811 1.00 92.31 86 THR A CA 1
ATOM 669 C C . THR A 1 86 ? -10.134 -5.209 2.780 1.00 92.31 86 THR A C 1
ATOM 671 O O . THR A 1 86 ? -10.475 -5.829 1.770 1.00 92.31 86 THR A O 1
ATOM 674 N N . VAL A 1 87 ? -8.867 -4.930 3.064 1.00 93.81 87 VAL A N 1
ATOM 675 C CA . VAL A 1 87 ? -7.736 -5.454 2.306 1.00 93.81 87 VAL A CA 1
ATOM 676 C C . VAL A 1 87 ? -6.885 -6.365 3.177 1.00 93.81 87 VAL A C 1
ATOM 678 O O . VAL A 1 87 ? -6.791 -6.179 4.391 1.00 93.81 87 VAL A O 1
ATOM 681 N N . HIS A 1 88 ? -6.248 -7.338 2.540 1.00 94.06 88 HIS A N 1
ATOM 682 C CA . HIS A 1 88 ? -5.369 -8.309 3.170 1.00 94.06 88 HIS A CA 1
ATOM 683 C C . HIS A 1 88 ? -3.942 -8.089 2.677 1.00 94.06 88 HIS A C 1
ATOM 685 O O . HIS A 1 88 ? -3.698 -7.965 1.474 1.00 94.06 88 HIS A O 1
ATOM 691 N N . PHE A 1 89 ? -2.990 -8.059 3.599 1.00 91.19 89 PHE A N 1
ATOM 692 C CA . PHE A 1 89 ? -1.572 -8.049 3.265 1.00 91.19 89 PHE A CA 1
ATOM 693 C C . PHE A 1 89 ? -1.113 -9.480 3.002 1.00 91.19 89 PHE A C 1
ATOM 695 O O . PHE A 1 89 ? -1.507 -10.405 3.715 1.00 91.19 89 PHE A O 1
ATOM 702 N N . LYS A 1 90 ? -0.277 -9.684 1.979 1.00 89.00 90 LYS A N 1
ATOM 703 C CA . LYS A 1 90 ? 0.265 -11.025 1.695 1.00 89.00 90 LYS A CA 1
ATOM 704 C C . LYS A 1 90 ? 1.260 -11.502 2.755 1.00 89.00 90 LYS A C 1
ATOM 706 O O . LYS A 1 90 ? 1.485 -12.702 2.871 1.00 89.00 90 LYS A O 1
ATOM 711 N N . GLU A 1 91 ? 1.811 -10.571 3.529 1.00 86.00 91 GLU A N 1
ATOM 712 C CA . GLU A 1 91 ? 2.718 -10.820 4.647 1.00 86.00 91 GLU A CA 1
ATOM 713 C C . GLU A 1 91 ? 2.325 -9.935 5.846 1.00 86.00 91 GLU A C 1
ATOM 715 O O . GLU A 1 91 ? 1.785 -8.844 5.636 1.00 86.00 91 GLU A O 1
ATOM 720 N N . PRO A 1 92 ? 2.567 -10.363 7.102 1.00 88.94 92 PRO A N 1
ATOM 721 C CA . PRO A 1 92 ? 2.308 -9.536 8.279 1.00 88.94 92 PRO A CA 1
ATOM 722 C C . PRO A 1 92 ? 3.175 -8.278 8.276 1.00 88.94 92 PRO A C 1
ATOM 724 O O . PRO A 1 92 ? 4.397 -8.360 8.163 1.00 88.94 92 PRO A O 1
ATOM 727 N N . VAL A 1 93 ? 2.555 -7.111 8.443 1.00 89.81 93 VAL A N 1
ATOM 728 C CA . VAL A 1 93 ? 3.239 -5.821 8.274 1.00 89.81 93 VAL A CA 1
ATOM 729 C C . VAL A 1 93 ? 3.026 -4.883 9.455 1.00 89.81 93 VAL A C 1
ATOM 731 O O . VAL A 1 93 ? 2.117 -5.058 10.269 1.00 89.81 93 VAL A O 1
ATOM 734 N N . ALA A 1 94 ? 3.886 -3.872 9.565 1.00 91.38 94 ALA A N 1
ATOM 735 C CA . ALA A 1 94 ? 3.706 -2.781 10.512 1.00 91.38 94 ALA A CA 1
ATOM 736 C C . ALA A 1 94 ? 3.014 -1.597 9.827 1.00 91.38 94 ALA A C 1
ATOM 738 O O . ALA A 1 94 ? 3.498 -1.093 8.814 1.00 91.38 94 ALA A O 1
ATOM 739 N N . VAL A 1 95 ? 1.902 -1.128 10.393 1.00 93.38 95 VAL A N 1
ATOM 740 C CA . VAL A 1 95 ? 1.113 -0.013 9.857 1.00 93.38 95 VAL A CA 1
ATOM 741 C C . VAL A 1 95 ? 1.046 1.099 10.893 1.00 93.38 95 VAL A C 1
ATOM 743 O O . VAL A 1 95 ? 0.625 0.890 12.031 1.00 93.38 95 VAL A O 1
ATOM 746 N N . LYS A 1 96 ? 1.441 2.307 10.490 1.00 95.31 96 LYS A N 1
ATOM 747 C CA . LYS A 1 96 ? 1.175 3.525 11.251 1.00 95.31 96 LYS A CA 1
ATOM 748 C C . LYS A 1 96 ? -0.241 3.988 10.938 1.00 95.31 96 LYS A C 1
ATOM 750 O O . LYS A 1 96 ? -0.526 4.359 9.802 1.00 95.31 96 LYS A O 1
ATOM 755 N N . ILE A 1 97 ? -1.111 3.992 11.933 1.00 93.44 97 ILE A N 1
ATOM 756 C CA . ILE A 1 97 ? -2.456 4.544 11.822 1.00 93.44 97 ILE A CA 1
ATOM 757 C C . ILE A 1 97 ? -2.409 6.012 12.238 1.00 93.44 97 ILE A C 1
ATOM 759 O O . ILE A 1 97 ? -1.819 6.347 13.264 1.00 93.44 97 ILE A O 1
ATOM 763 N N . VAL A 1 98 ? -3.013 6.881 11.435 1.00 93.44 98 VAL A N 1
ATOM 764 C CA . VAL A 1 98 ? -3.148 8.317 11.681 1.00 93.44 98 VAL A CA 1
ATOM 765 C C . VAL A 1 98 ? -4.634 8.651 11.733 1.00 93.44 98 VAL A C 1
ATOM 767 O O . VAL A 1 98 ? -5.363 8.374 10.780 1.00 93.44 98 VAL A O 1
ATOM 770 N N . ASN A 1 99 ? -5.079 9.248 12.837 1.00 88.12 99 ASN A N 1
ATOM 771 C CA . ASN A 1 99 ? -6.446 9.728 13.015 1.00 88.12 99 ASN A CA 1
ATOM 772 C C . ASN A 1 99 ? -6.415 11.126 13.650 1.00 88.12 99 ASN A C 1
ATOM 774 O O . ASN A 1 99 ? -6.135 11.280 14.839 1.00 88.12 99 ASN A O 1
ATOM 778 N N . GLY A 1 100 ? -6.645 12.163 12.841 1.00 83.38 100 GLY A N 1
ATOM 779 C CA . GLY A 1 100 ? -6.497 13.551 13.280 1.00 83.38 100 GLY A CA 1
ATOM 780 C C . GLY A 1 100 ? -5.086 13.848 13.802 1.00 83.38 100 GLY A C 1
ATOM 781 O O . GLY A 1 100 ? -4.109 13.730 13.065 1.00 83.38 100 GLY A O 1
ATOM 782 N N . ASN A 1 101 ? -4.988 14.230 15.078 1.00 86.06 101 ASN A N 1
ATOM 783 C CA . ASN A 1 101 ? -3.714 14.540 15.740 1.00 86.06 101 ASN A CA 1
ATOM 784 C C . ASN A 1 101 ? -3.071 13.323 16.423 1.00 86.06 101 ASN A C 1
ATOM 786 O O . ASN A 1 101 ? -1.979 13.438 16.980 1.00 86.06 101 ASN A O 1
ATOM 790 N N . GLU A 1 102 ? -3.737 12.170 16.404 1.00 87.44 102 GLU A N 1
ATOM 791 C CA . GLU A 1 102 ? -3.248 10.947 17.026 1.00 87.44 102 GLU A CA 1
ATOM 792 C C . GLU A 1 102 ? -2.611 10.031 15.984 1.00 87.44 102 GLU A C 1
ATOM 794 O O . GLU A 1 102 ? -3.067 9.913 14.842 1.00 87.44 102 GLU A O 1
ATOM 799 N N . SER A 1 103 ? -1.539 9.352 16.390 1.00 91.38 103 SER A N 1
ATOM 800 C CA . SER A 1 103 ? -0.976 8.267 15.597 1.00 91.38 103 SER A CA 1
ATOM 801 C C . SER A 1 103 ? -0.504 7.130 16.483 1.00 91.38 103 SER A C 1
ATOM 803 O O . SER A 1 103 ? 0.056 7.365 17.553 1.00 91.38 103 SER A O 1
ATOM 805 N N . TYR A 1 104 ? -0.715 5.905 16.023 1.00 91.44 104 TYR A N 1
ATOM 806 C CA . TYR A 1 104 ? -0.271 4.695 16.702 1.00 91.44 104 TYR A CA 1
ATOM 807 C C . TYR A 1 104 ? 0.266 3.691 15.687 1.00 91.44 104 TYR A C 1
ATOM 809 O O . TYR A 1 104 ? -0.055 3.742 14.502 1.00 91.44 104 TYR A O 1
ATOM 817 N N . PHE A 1 105 ? 1.122 2.788 16.152 1.00 92.38 105 PHE A N 1
ATOM 818 C CA . PHE A 1 105 ? 1.708 1.741 15.324 1.00 92.38 105 PHE A CA 1
ATOM 819 C C . PHE A 1 105 ? 1.077 0.403 15.679 1.00 92.38 105 PHE A C 1
ATOM 821 O O . PHE A 1 105 ? 1.076 0.002 16.841 1.00 92.38 105 PHE A O 1
ATOM 828 N N . LEU A 1 106 ? 0.567 -0.287 14.666 1.00 91.12 106 LEU A N 1
ATOM 829 C CA . LEU A 1 106 ? 0.166 -1.682 14.756 1.00 91.12 106 LEU A CA 1
ATOM 830 C C . LEU A 1 106 ? 1.242 -2.533 14.087 1.00 91.12 106 LEU A C 1
ATOM 832 O O . LEU A 1 106 ? 1.711 -2.196 13.003 1.00 91.12 106 LEU A O 1
ATOM 836 N N . THR A 1 107 ? 1.639 -3.626 14.726 1.00 90.94 107 THR A N 1
ATOM 837 C CA . THR A 1 107 ? 2.580 -4.608 14.175 1.00 90.94 107 THR A CA 1
ATOM 838 C C . THR A 1 107 ? 1.856 -5.919 13.890 1.00 90.94 107 THR A C 1
ATOM 840 O O . THR A 1 107 ? 0.805 -6.186 14.473 1.00 90.94 107 THR A O 1
ATOM 843 N N . ASN A 1 108 ? 2.412 -6.737 12.990 1.00 89.56 108 ASN A N 1
ATOM 844 C CA . ASN A 1 108 ? 1.820 -8.010 12.559 1.00 89.56 108 ASN A CA 1
ATOM 845 C C . ASN A 1 108 ? 0.386 -7.873 12.019 1.00 89.56 108 ASN A C 1
ATOM 847 O O . ASN A 1 108 ? -0.455 -8.747 12.220 1.00 89.56 108 ASN A O 1
ATOM 851 N N . VAL A 1 109 ? 0.100 -6.766 11.335 1.00 91.19 109 VAL A N 1
ATOM 852 C CA . VAL A 1 109 ? -1.190 -6.534 10.693 1.00 91.19 109 VAL A CA 1
ATOM 853 C C . VAL A 1 109 ? -1.270 -7.396 9.442 1.00 91.19 109 VAL A C 1
ATOM 855 O O . VAL A 1 109 ? -0.419 -7.296 8.563 1.00 91.19 109 VAL A O 1
ATOM 858 N N . THR A 1 110 ? -2.300 -8.227 9.353 1.00 92.81 110 THR A N 1
ATOM 859 C CA . THR A 1 110 ? -2.596 -9.042 8.164 1.00 92.81 110 THR A CA 1
ATOM 860 C C . THR A 1 110 ? -3.800 -8.517 7.393 1.00 92.81 110 THR A C 1
ATOM 862 O O . THR A 1 110 ? -3.935 -8.796 6.206 1.00 92.81 110 THR A O 1
ATOM 865 N N . GLU A 1 111 ? -4.654 -7.722 8.039 1.00 93.50 111 GLU A N 1
ATOM 866 C CA . GLU A 1 111 ? -5.871 -7.166 7.452 1.00 93.50 111 GLU A CA 1
ATOM 867 C C . GLU A 1 111 ? -6.055 -5.717 7.890 1.00 93.50 111 GLU A C 1
ATOM 869 O O . GLU A 1 111 ? -5.799 -5.365 9.043 1.00 93.50 111 GLU A O 1
ATOM 874 N N . LEU A 1 112 ? -6.525 -4.877 6.974 1.00 92.81 112 LEU A N 1
ATOM 875 C CA . LEU A 1 112 ? -6.843 -3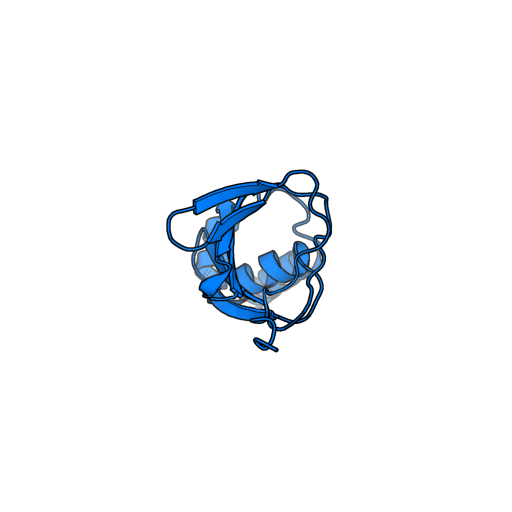.485 7.250 1.00 92.81 112 LEU A CA 1
ATOM 876 C C . LEU A 1 112 ? -8.215 -3.162 6.673 1.00 92.81 112 LEU A C 1
ATOM 878 O O . LEU A 1 112 ? -8.473 -3.372 5.488 1.00 92.81 112 LEU A O 1
ATOM 882 N N . ARG A 1 113 ? -9.097 -2.644 7.526 1.00 91.31 113 ARG A N 1
ATOM 883 C CA . ARG A 1 113 ? -10.464 -2.283 7.159 1.00 91.31 113 ARG A CA 1
ATOM 884 C C . ARG A 1 113 ? -10.645 -0.764 7.220 1.00 91.31 113 ARG A C 1
ATOM 886 O O . ARG A 1 113 ? -10.192 -0.166 8.198 1.00 91.31 113 ARG A O 1
ATOM 893 N N . PRO A 1 114 ? -11.336 -0.154 6.240 1.00 86.25 114 PRO A N 1
ATOM 894 C CA . PRO A 1 114 ? -11.705 1.250 6.312 1.00 86.25 114 PRO A CA 1
ATOM 895 C C . PRO A 1 114 ? -12.566 1.538 7.546 1.00 86.25 114 PRO A C 1
ATOM 897 O O . PRO A 1 114 ? -13.467 0.766 7.899 1.00 86.25 114 PRO A O 1
ATOM 900 N N . GLU A 1 115 ? -12.280 2.656 8.211 1.00 76.94 115 GLU A N 1
ATOM 901 C CA . GLU A 1 115 ? -13.103 3.135 9.318 1.00 76.94 115 GLU A CA 1
ATOM 902 C C . GLU A 1 115 ? -14.327 3.818 8.709 1.00 76.94 115 GLU A C 1
ATOM 904 O O . GLU A 1 115 ? -14.303 4.990 8.350 1.00 76.94 115 GLU A O 1
ATOM 909 N N . PHE A 1 116 ? -15.403 3.055 8.528 1.00 63.72 116 PHE A N 1
ATOM 910 C CA . PHE A 1 116 ? -16.695 3.655 8.230 1.00 63.72 116 PHE A CA 1
ATOM 911 C C . PHE A 1 116 ? -17.195 4.318 9.507 1.00 63.72 116 PHE A C 1
ATOM 913 O O . PHE A 1 116 ? -17.270 3.648 10.543 1.00 63.72 116 PHE A O 1
ATOM 920 N N . GLU A 1 117 ? -17.541 5.607 9.438 1.00 52.84 117 GLU A N 1
ATOM 921 C CA . GLU A 1 117 ? -18.251 6.280 10.523 1.00 52.84 117 GLU A CA 1
ATOM 922 C C . GLU A 1 117 ? -19.399 5.372 10.973 1.00 52.84 117 GLU A C 1
ATOM 924 O O . GLU A 1 117 ? -20.311 5.058 10.201 1.00 52.84 117 GLU A O 1
ATOM 929 N N . ARG A 1 118 ? -19.336 4.889 12.221 1.00 50.75 118 ARG A N 1
ATOM 930 C CA . ARG A 1 118 ? -20.491 4.212 12.803 1.00 50.75 118 ARG A CA 1
ATOM 931 C C . ARG A 1 118 ? -21.623 5.237 12.783 1.00 50.75 118 ARG A C 1
ATOM 933 O O . ARG A 1 118 ? -21.403 6.342 13.288 1.00 50.75 118 ARG A O 1
ATOM 940 N N . PRO A 1 119 ? -22.809 4.912 12.240 1.00 42.84 119 PRO A N 1
ATOM 941 C CA . PRO A 1 119 ? -23.951 5.789 12.411 1.00 42.84 119 PRO A CA 1
ATOM 942 C C . PRO A 1 119 ? -24.105 6.047 13.911 1.00 42.84 119 PRO A C 1
ATOM 944 O O . PRO A 1 119 ? -24.117 5.109 14.714 1.00 42.84 119 PRO A O 1
ATOM 947 N N . LYS A 1 120 ? -24.122 7.328 14.290 1.00 46.03 120 LYS A N 1
ATOM 948 C CA . LYS A 1 120 ? -24.469 7.738 15.649 1.00 46.03 120 LYS A CA 1
ATOM 949 C C . LYS A 1 120 ? -25.931 7.338 15.851 1.00 46.03 120 LYS A C 1
ATOM 951 O O . LYS A 1 120 ? -26.812 8.020 15.335 1.00 46.03 120 LYS A O 1
ATOM 956 N N . ASN A 1 121 ? -26.155 6.204 16.509 1.00 43.56 121 ASN A N 1
ATOM 957 C CA . ASN A 1 121 ? -27.454 5.870 17.091 1.00 43.56 121 ASN A CA 1
ATOM 958 C C . ASN A 1 121 ? -27.675 6.702 18.352 1.00 43.56 121 ASN A C 1
ATOM 960 O O . ASN A 1 121 ? -26.689 6.878 19.107 1.00 43.56 121 ASN A O 1
#

Secondary structure (DSSP, 8-state):
-HHHHHHHHHHHHHS---S--EEEEEEEETTTTEEEEEEE--HHHHHHHHHHTHHHHHHHHHHHEEEEEEEEEE-SSEEEEEEEEEEEEEEEEEEEEEETTEEEEEEEEEEE---------

Organism: Geoglobus acetivorans (NCBI:txid565033)

Radius of gyration: 16.23 Å; chains: 1; bounding box: 46×28×49 Å

Sequence (121 aa):
MRKLVAAVVIVLLFSGIAGAWDIQRLEYNASTSTLKINYDLNPFEGFLAFILGGEFSKKITENFILGNYTLVHAGFTSVTIQLNETVHFKEPVAVKIVNGNESYFLTNVTELRPEFERPKN

Foldseek 3Di:
DVVVVVVVLVCVLPVDPPDDFAFPAWEAEQVQQKIKTFTDDDPVLLVSCVVVPVVSQVSVCVQFKDDDWAFPDTDSGMTMIHAPAKIFTPFQAWYWYDYPPDIDIDGRDGIDGHPDPDPPD